Protein AF-A0A9P0CHC3-F1 (afdb_monomer_lite)

Radius of gyration: 29.66 Å; chains: 1; bounding box: 57×88×64 Å

Structure (mmCIF, N/CA/C/O backbone):
data_AF-A0A9P0CHC3-F1
#
_entry.id   AF-A0A9P0CHC3-F1
#
loop_
_atom_site.group_PDB
_atom_site.id
_atom_site.type_symbol
_atom_site.label_atom_id
_atom_site.label_alt_id
_atom_site.label_comp_id
_atom_site.label_asym_id
_atom_site.label_entity_id
_atom_site.label_seq_id
_atom_site.pdbx_PDB_ins_code
_atom_site.Cartn_x
_atom_site.Cartn_y
_atom_site.Cartn_z
_atom_site.occupancy
_atom_site.B_iso_or_equiv
_atom_site.auth_seq_id
_atom_site.auth_comp_id
_atom_site.auth_asym_id
_atom_site.auth_atom_id
_atom_site.pdbx_PDB_model_num
ATOM 1 N N . MET A 1 1 ? 9.593 -55.428 -30.257 1.00 38.91 1 MET A N 1
ATOM 2 C CA . MET A 1 1 ? 9.888 -54.426 -29.203 1.00 38.91 1 MET A CA 1
ATOM 3 C C . MET A 1 1 ? 10.880 -53.486 -29.841 1.00 38.91 1 MET A C 1
ATOM 5 O O . MET A 1 1 ? 12.083 -53.678 -29.731 1.00 38.91 1 MET A O 1
ATOM 9 N N . ASP A 1 2 ? 10.348 -52.564 -30.626 1.00 42.31 2 ASP A N 1
ATOM 10 C CA . ASP A 1 2 ? 11.097 -51.774 -31.590 1.00 42.31 2 ASP A CA 1
ATOM 11 C C . ASP A 1 2 ? 11.361 -50.412 -30.954 1.00 42.31 2 ASP A C 1
ATOM 13 O O . ASP A 1 2 ? 10.436 -49.653 -30.665 1.00 42.31 2 ASP A O 1
ATOM 17 N N . GLN A 1 3 ? 12.627 -50.160 -30.623 1.00 47.81 3 GLN A N 1
ATOM 18 C CA . GLN A 1 3 ? 13.075 -48.907 -30.024 1.00 47.81 3 GLN A CA 1
ATOM 19 C C . GLN A 1 3 ? 13.182 -47.829 -31.112 1.00 47.81 3 GLN A C 1
ATOM 21 O O . GLN A 1 3 ? 14.076 -47.860 -31.956 1.00 47.81 3 GLN A O 1
ATOM 26 N N . ASP A 1 4 ? 12.259 -46.871 -31.059 1.00 53.34 4 ASP A N 1
ATOM 27 C CA . ASP A 1 4 ? 12.205 -45.648 -31.864 1.00 53.34 4 ASP A CA 1
ATOM 28 C C . ASP A 1 4 ? 13.427 -44.760 -31.534 1.00 53.34 4 ASP A C 1
ATOM 30 O O . ASP A 1 4 ? 13.441 -44.007 -30.559 1.00 53.34 4 ASP A O 1
ATOM 34 N N . ASN A 1 5 ? 14.499 -44.883 -32.321 1.00 58.50 5 ASN A N 1
ATOM 35 C CA . ASN A 1 5 ? 15.692 -44.041 -32.232 1.00 58.50 5 ASN A CA 1
ATOM 36 C C . ASN A 1 5 ? 15.496 -42.804 -33.125 1.00 58.50 5 ASN A C 1
ATOM 38 O O . ASN A 1 5 ? 15.915 -42.777 -34.281 1.00 58.50 5 ASN A O 1
ATOM 42 N N . LYS A 1 6 ? 14.792 -41.788 -32.610 1.00 61.16 6 LYS A N 1
ATOM 43 C CA . LYS A 1 6 ? 14.721 -40.468 -33.253 1.00 61.16 6 LYS A CA 1
ATOM 44 C C . LYS A 1 6 ? 15.921 -39.622 -32.812 1.00 61.16 6 LYS A C 1
ATOM 46 O O . LYS A 1 6 ? 16.021 -39.325 -31.619 1.00 61.16 6 LYS A O 1
ATOM 51 N N . PRO A 1 7 ? 16.804 -39.175 -33.725 1.00 61.28 7 PRO A N 1
ATOM 52 C CA . PRO A 1 7 ? 17.787 -38.158 -33.383 1.00 61.28 7 PRO A CA 1
ATOM 53 C C . PRO A 1 7 ? 17.050 -36.876 -32.977 1.00 61.28 7 PRO A C 1
ATOM 55 O O . PRO A 1 7 ? 16.178 -36.389 -33.698 1.00 61.28 7 PRO A O 1
ATOM 58 N N . LYS A 1 8 ? 17.382 -36.349 -31.792 1.00 60.72 8 LYS A N 1
ATOM 59 C CA . LYS A 1 8 ? 16.954 -35.021 -31.340 1.00 60.72 8 LYS A CA 1
ATOM 60 C C . LYS A 1 8 ? 17.423 -34.002 -32.374 1.00 60.72 8 LYS A C 1
ATOM 62 O O . LYS A 1 8 ? 18.615 -33.739 -32.490 1.00 60.72 8 LYS A O 1
ATOM 67 N N . VAL A 1 9 ? 16.479 -33.465 -33.135 1.00 59.50 9 VAL A N 1
ATOM 68 C CA . VAL A 1 9 ? 16.714 -32.335 -34.027 1.00 59.50 9 VAL A CA 1
ATOM 69 C C . VAL A 1 9 ? 16.724 -31.106 -33.127 1.00 59.50 9 VAL A C 1
ATOM 71 O O . VAL A 1 9 ? 15.673 -30.542 -32.834 1.00 59.50 9 VAL A O 1
ATOM 74 N N . ASP A 1 10 ? 17.893 -30.764 -32.586 1.00 63.22 10 ASP A N 1
ATOM 75 C CA . ASP A 1 10 ? 18.065 -29.459 -31.953 1.00 63.22 10 ASP A CA 1
ATOM 76 C C . ASP A 1 10 ? 17.808 -28.422 -33.058 1.00 63.22 10 ASP A C 1
ATOM 78 O O . ASP A 1 10 ? 18.451 -28.496 -34.114 1.00 63.22 10 ASP A O 1
ATOM 82 N N . PRO A 1 11 ? 16.812 -27.527 -32.920 1.00 61.19 11 PRO A N 1
ATOM 83 C CA . PRO A 1 11 ? 16.591 -26.496 -33.917 1.00 61.19 11 PRO A CA 1
ATOM 84 C C . PRO A 1 11 ? 17.889 -25.695 -33.983 1.00 61.19 11 PRO A C 1
ATOM 86 O O . PRO A 1 11 ? 18.299 -25.139 -32.969 1.00 61.19 11 PRO A O 1
ATOM 89 N N . GLY A 1 12 ? 18.550 -25.687 -35.147 1.00 62.81 12 GLY A N 1
ATOM 90 C CA . GLY A 1 12 ? 19.871 -25.088 -35.422 1.00 62.81 12 GLY A CA 1
ATOM 91 C C . GLY A 1 12 ? 19.943 -23.562 -35.265 1.00 62.81 12 GLY A C 1
ATOM 92 O O . GLY A 1 12 ? 20.565 -22.871 -36.059 1.00 62.81 12 GLY A O 1
ATOM 93 N N . TRP A 1 13 ? 19.263 -23.038 -34.254 1.00 68.94 13 TRP A N 1
ATOM 94 C CA . TRP A 1 13 ? 19.210 -21.667 -33.780 1.00 68.94 13 TRP A CA 1
ATOM 95 C C . TRP A 1 13 ? 20.357 -21.323 -32.825 1.00 68.94 13 TRP A C 1
ATOM 97 O O . TRP A 1 13 ? 20.554 -20.149 -32.530 1.00 68.94 13 TRP A O 1
ATOM 107 N N . ASN A 1 14 ? 21.103 -22.321 -32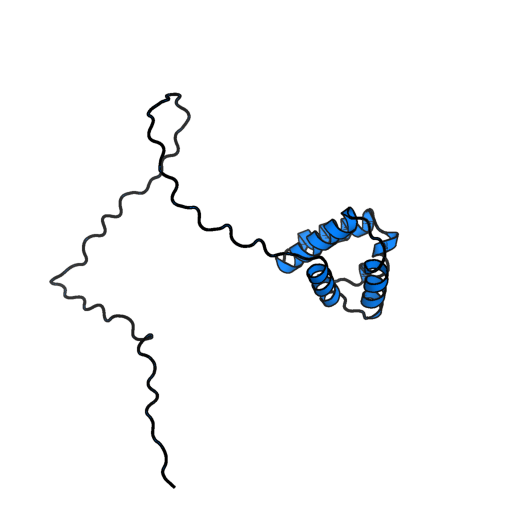.338 1.00 69.38 14 ASN A N 1
ATOM 108 C CA . ASN A 1 14 ? 22.243 -22.113 -31.443 1.00 69.38 14 ASN A CA 1
ATOM 109 C C . ASN A 1 14 ? 23.609 -22.218 -32.142 1.00 69.38 14 ASN A C 1
ATOM 111 O O . ASN A 1 14 ? 24.632 -22.170 -31.465 1.00 69.38 14 ASN A O 1
ATOM 115 N N . ASP A 1 15 ? 23.646 -22.358 -33.471 1.00 73.69 15 ASP A N 1
ATOM 116 C CA . ASP A 1 15 ? 24.908 -22.267 -34.206 1.00 73.69 15 ASP A CA 1
ATOM 117 C C . ASP A 1 15 ? 25.184 -20.797 -34.551 1.00 73.69 15 ASP A C 1
ATOM 119 O O . ASP A 1 15 ? 24.459 -20.202 -35.359 1.00 73.69 15 ASP A O 1
ATOM 123 N N . PRO A 1 16 ? 26.193 -20.157 -33.933 1.00 72.69 16 PRO A N 1
ATOM 124 C CA . PRO A 1 16 ? 26.559 -18.804 -34.304 1.00 72.69 16 PRO A CA 1
ATOM 125 C C . PRO A 1 16 ? 27.055 -18.791 -35.757 1.00 72.69 16 PRO A C 1
ATOM 127 O O . PRO A 1 16 ? 27.712 -19.736 -36.201 1.00 72.69 16 PRO A O 1
ATOM 130 N N . PRO A 1 17 ? 26.794 -17.712 -36.515 1.00 72.62 17 PRO A N 1
ATOM 131 C CA . PRO A 1 17 ? 27.280 -17.611 -37.881 1.00 72.62 17 PRO A CA 1
ATOM 132 C C . PRO A 1 17 ? 28.807 -17.730 -37.893 1.00 72.62 17 PRO A C 1
ATOM 134 O O . PRO A 1 17 ? 29.510 -16.926 -37.274 1.00 72.62 17 PRO A O 1
ATOM 137 N N . MET A 1 18 ? 29.325 -18.725 -38.617 1.00 68.25 18 MET A N 1
ATOM 138 C CA . MET A 1 18 ? 30.757 -18.855 -38.865 1.00 68.25 18 MET A CA 1
ATOM 139 C C . MET A 1 18 ? 31.231 -17.662 -39.703 1.00 68.25 18 MET A C 1
ATOM 141 O O . MET A 1 18 ? 31.104 -17.635 -40.927 1.00 68.25 18 MET A O 1
ATOM 145 N N . LEU A 1 19 ? 31.775 -16.650 -39.031 1.00 67.19 19 LEU A N 1
ATOM 146 C CA . LEU A 1 19 ? 32.471 -15.537 -39.665 1.00 67.19 19 LEU A CA 1
ATOM 147 C C . LEU A 1 19 ? 33.779 -16.058 -40.275 1.00 67.19 19 LEU A C 1
ATOM 149 O O . LEU A 1 19 ? 34.812 -16.132 -39.613 1.00 67.19 19 LEU A O 1
ATOM 153 N N . ASN A 1 20 ? 33.728 -16.425 -41.556 1.00 66.12 20 ASN A N 1
ATOM 154 C CA . ASN A 1 20 ? 34.916 -16.705 -42.353 1.00 66.12 20 ASN A CA 1
ATOM 155 C C . ASN A 1 20 ? 35.690 -15.401 -42.582 1.00 66.12 20 ASN A C 1
ATOM 157 O O . ASN A 1 20 ? 35.402 -14.638 -43.506 1.00 66.12 20 ASN A O 1
ATOM 161 N N . TYR A 1 21 ? 36.691 -15.144 -41.743 1.00 59.44 21 TYR A N 1
ATOM 162 C CA . TYR A 1 21 ? 37.656 -14.074 -41.964 1.00 59.44 21 TYR A CA 1
ATOM 163 C C . TYR A 1 21 ? 38.612 -14.483 -43.088 1.00 59.44 21 TYR A C 1
ATOM 165 O O . TYR A 1 21 ? 39.652 -15.092 -42.851 1.00 59.44 21 TYR A O 1
ATOM 173 N N . ASN A 1 22 ? 38.262 -14.154 -44.333 1.00 63.44 22 ASN A N 1
ATOM 174 C CA . ASN A 1 22 ? 39.231 -14.169 -45.421 1.00 63.44 22 ASN A CA 1
ATOM 175 C C . ASN A 1 22 ? 40.097 -12.897 -45.299 1.00 63.44 22 ASN A C 1
ATOM 177 O O . ASN A 1 22 ? 39.551 -11.798 -45.421 1.00 63.44 22 ASN A O 1
ATOM 181 N N . PRO A 1 23 ? 41.425 -12.992 -45.089 1.00 59.91 23 PRO A N 1
ATOM 182 C CA . PRO A 1 23 ? 42.302 -11.819 -44.999 1.00 59.91 23 PRO A CA 1
ATOM 183 C C . PRO A 1 23 ? 42.306 -10.968 -46.280 1.00 59.91 23 PRO A C 1
ATOM 185 O O . PRO A 1 23 ? 42.746 -9.822 -46.255 1.00 59.91 23 PRO A O 1
ATOM 188 N N . SER A 1 24 ? 41.790 -11.504 -47.392 1.00 65.00 24 SER A N 1
ATOM 189 C CA . SER A 1 24 ? 41.622 -10.790 -48.658 1.00 65.00 24 SER A CA 1
ATOM 190 C C . SER A 1 24 ? 40.380 -9.879 -48.706 1.00 65.00 24 SER A C 1
ATOM 192 O O . SER A 1 24 ? 40.290 -9.036 -49.593 1.00 65.00 24 SER A O 1
ATOM 194 N N . ASN A 1 25 ? 39.442 -9.993 -47.754 1.00 63.31 25 ASN A N 1
ATOM 195 C CA . ASN A 1 25 ? 38.260 -9.129 -47.665 1.00 63.31 25 ASN A CA 1
ATOM 196 C C . ASN A 1 25 ? 38.140 -8.521 -46.254 1.00 63.31 25 ASN A C 1
ATOM 198 O O . ASN A 1 25 ? 37.374 -9.021 -45.425 1.00 63.31 25 ASN A O 1
ATOM 202 N N . PRO A 1 26 ? 38.936 -7.484 -45.934 1.00 63.59 26 PRO A N 1
ATOM 203 C CA . PRO A 1 26 ? 38.860 -6.833 -44.635 1.00 63.59 26 PRO A CA 1
ATOM 204 C C . PRO A 1 26 ? 37.454 -6.247 -44.415 1.00 63.59 26 PRO A C 1
ATOM 206 O O . PRO A 1 26 ? 36.860 -5.721 -45.360 1.00 63.59 26 PRO A O 1
ATOM 209 N N . PRO A 1 27 ? 36.916 -6.290 -43.179 1.00 60.94 27 PRO A N 1
ATOM 210 C CA . PRO A 1 27 ? 35.616 -5.708 -42.874 1.00 60.94 27 PRO A CA 1
ATOM 211 C C . PRO A 1 27 ? 35.555 -4.247 -43.342 1.00 60.94 27 PRO A C 1
ATOM 213 O O . PRO A 1 27 ? 36.532 -3.512 -43.138 1.00 60.94 27 PRO A O 1
ATOM 216 N N . PRO A 1 28 ? 34.434 -3.790 -43.938 1.00 65.56 28 PRO A N 1
ATOM 217 C CA . PRO A 1 28 ? 34.274 -2.393 -44.308 1.00 65.56 28 PRO A CA 1
ATOM 218 C C . PRO A 1 28 ? 34.552 -1.537 -43.075 1.00 65.56 28 PRO A C 1
ATOM 220 O O . PRO A 1 28 ? 33.921 -1.733 -42.035 1.00 65.56 28 PRO A O 1
ATOM 223 N N . LYS A 1 29 ? 35.527 -0.623 -43.166 1.00 61.66 29 LYS A N 1
ATOM 224 C CA . LYS A 1 29 ? 35.859 0.302 -42.077 1.00 61.66 29 LYS A CA 1
ATOM 225 C C . LYS A 1 29 ? 34.576 1.015 -41.671 1.00 61.66 29 LYS A C 1
ATOM 227 O O . LYS A 1 29 ? 34.097 1.883 -42.398 1.00 61.66 29 LYS A O 1
ATOM 232 N N . SER A 1 30 ? 34.019 0.610 -40.532 1.00 61.00 30 SER A N 1
ATOM 233 C CA . SER A 1 30 ? 32.840 1.225 -39.942 1.00 61.00 30 SER A CA 1
ATOM 234 C C . SER A 1 30 ? 33.143 2.708 -39.788 1.00 61.00 30 SER A C 1
ATOM 236 O O . SER A 1 30 ? 33.965 3.110 -38.961 1.00 61.00 30 SER A O 1
ATOM 238 N N . ARG A 1 31 ? 32.546 3.530 -40.658 1.00 63.69 31 ARG A N 1
ATOM 239 C CA . ARG A 1 31 ? 32.607 4.985 -40.572 1.00 63.69 31 ARG A CA 1
ATOM 240 C C . ARG A 1 31 ? 31.705 5.368 -39.408 1.00 63.69 31 ARG A C 1
ATOM 242 O O . ARG A 1 31 ? 30.569 5.789 -39.604 1.00 63.69 31 ARG A O 1
ATOM 249 N N . ILE A 1 32 ? 32.211 5.155 -38.194 1.00 64.25 32 ILE A N 1
ATOM 250 C CA . ILE A 1 32 ? 31.624 5.662 -36.962 1.00 64.25 32 ILE A CA 1
ATOM 251 C C . ILE A 1 32 ? 31.650 7.192 -37.112 1.00 64.25 32 ILE A C 1
ATOM 253 O O . ILE A 1 32 ? 32.673 7.860 -36.977 1.00 64.25 32 ILE A O 1
ATOM 257 N N . GLY A 1 33 ? 30.541 7.760 -37.581 1.00 63.72 33 GLY A N 1
ATOM 258 C CA . GLY A 1 33 ? 30.376 9.203 -37.623 1.00 63.72 33 GLY A CA 1
ATOM 259 C C . GLY A 1 33 ? 30.370 9.684 -36.181 1.00 63.72 33 GLY A C 1
ATOM 260 O O . GLY A 1 33 ? 29.553 9.209 -35.396 1.00 63.72 33 GLY A O 1
ATOM 261 N N . ASN A 1 34 ? 31.295 10.577 -35.824 1.00 58.78 34 ASN A N 1
ATOM 262 C CA . ASN A 1 34 ? 31.355 11.207 -34.507 1.00 58.78 34 ASN A CA 1
ATOM 263 C C . ASN A 1 34 ? 29.979 11.792 -34.141 1.00 58.78 34 ASN A C 1
ATOM 265 O O . ASN A 1 34 ? 29.647 12.907 -34.533 1.00 58.78 34 ASN A O 1
ATOM 269 N N . LYS A 1 35 ? 29.181 11.057 -33.358 1.00 64.94 35 LYS A N 1
ATOM 270 C CA . LYS A 1 35 ? 27.904 11.500 -32.780 1.00 64.94 35 LYS A CA 1
ATOM 271 C C . LYS A 1 35 ? 28.158 12.412 -31.575 1.00 64.94 35 LYS A C 1
ATOM 273 O O . LYS A 1 35 ? 27.606 12.203 -30.499 1.00 64.94 35 LYS A O 1
ATOM 278 N N . ARG A 1 36 ? 29.015 13.426 -31.728 1.00 64.44 36 ARG A N 1
ATOM 279 C CA . ARG A 1 36 ? 29.108 14.498 -30.731 1.00 64.44 36 ARG A CA 1
ATOM 280 C C . ARG A 1 36 ? 27.889 15.388 -30.936 1.00 64.44 36 ARG A C 1
ATOM 282 O O . ARG A 1 36 ? 27.898 16.298 -31.754 1.00 64.44 36 ARG A O 1
ATOM 289 N N . VAL A 1 37 ? 26.814 15.044 -30.239 1.00 62.34 37 VAL A N 1
ATOM 290 C CA . VAL A 1 37 ? 25.638 15.897 -30.080 1.00 62.34 37 VAL A CA 1
ATOM 291 C C . VAL A 1 37 ? 26.102 17.134 -29.310 1.00 62.34 37 VAL A C 1
ATOM 293 O O . VAL A 1 37 ? 26.447 17.035 -28.135 1.00 62.34 37 VAL A O 1
ATOM 296 N N . ALA A 1 38 ? 26.194 18.279 -29.985 1.00 66.56 38 ALA A N 1
ATOM 297 C CA . ALA A 1 38 ? 26.415 19.561 -29.327 1.00 66.56 38 ALA A CA 1
ATOM 298 C C . ALA A 1 38 ? 25.052 20.136 -28.923 1.00 66.56 38 ALA A C 1
ATOM 300 O O . ALA A 1 38 ? 24.174 20.305 -29.768 1.00 66.56 38 ALA A O 1
ATOM 301 N N . PHE A 1 39 ? 24.871 20.413 -27.633 1.00 57.06 39 PHE A N 1
ATOM 302 C CA . PHE A 1 39 ? 23.714 21.153 -27.136 1.00 57.06 39 PHE A CA 1
ATOM 303 C C . PHE A 1 39 ? 23.838 22.627 -27.560 1.00 57.06 39 PHE A C 1
ATOM 305 O O . PHE A 1 39 ? 24.919 23.202 -27.400 1.00 57.06 39 PHE A O 1
ATOM 312 N N . PRO A 1 40 ? 22.780 23.261 -28.091 1.00 61.84 40 PRO A N 1
ATOM 313 C CA . PRO A 1 40 ? 22.827 24.675 -28.435 1.00 61.84 40 PRO A CA 1
ATOM 314 C C . PRO A 1 40 ? 22.817 25.521 -27.154 1.00 61.84 40 PRO A C 1
ATOM 316 O O . PRO A 1 40 ? 21.856 25.498 -26.389 1.00 61.84 40 PRO A O 1
ATOM 319 N N . LEU A 1 41 ? 23.892 26.278 -26.924 1.00 54.66 41 LEU A N 1
ATOM 320 C CA . LEU A 1 41 ? 23.904 27.373 -25.956 1.00 54.66 41 LEU A CA 1
ATOM 321 C C . LEU A 1 41 ? 23.199 28.571 -26.603 1.00 54.66 41 LEU A C 1
ATOM 323 O O . LEU A 1 41 ? 23.685 29.116 -27.588 1.00 54.66 41 LEU A O 1
ATOM 327 N N . ASN A 1 42 ? 22.023 28.894 -26.066 1.00 55.16 42 ASN A N 1
ATOM 328 C CA . ASN A 1 42 ? 21.161 30.054 -26.306 1.00 55.16 42 ASN A CA 1
ATOM 329 C C . ASN A 1 42 ? 21.638 31.056 -27.377 1.00 55.16 42 ASN A C 1
ATOM 331 O O . ASN A 1 42 ? 22.418 31.963 -27.095 1.00 55.16 42 ASN A O 1
ATOM 335 N N . GLY A 1 43 ? 21.068 30.951 -28.578 1.00 51.34 43 GLY A N 1
ATOM 336 C CA . GLY A 1 43 ? 21.157 31.967 -29.624 1.00 51.34 43 GLY A CA 1
ATOM 337 C C . GLY A 1 43 ? 19.829 32.064 -30.366 1.00 51.34 43 GLY A C 1
ATOM 338 O O . GLY A 1 43 ? 19.464 31.167 -31.117 1.00 51.34 43 GLY A O 1
ATOM 339 N N . THR A 1 44 ? 19.087 33.136 -30.107 1.00 54.19 44 THR A N 1
ATOM 340 C CA . THR A 1 44 ? 17.796 33.478 -30.713 1.00 54.19 44 THR A CA 1
ATOM 341 C C . THR A 1 44 ? 17.903 33.633 -32.228 1.00 54.19 44 THR A C 1
ATOM 343 O O . THR A 1 44 ? 18.369 34.678 -32.666 1.00 54.19 44 THR A O 1
ATOM 346 N N . ILE A 1 45 ? 17.415 32.666 -33.018 1.00 47.12 45 ILE A N 1
ATOM 347 C CA . ILE A 1 45 ? 16.898 32.891 -34.383 1.00 47.12 45 ILE A CA 1
ATOM 348 C C . ILE A 1 45 ? 15.824 31.830 -34.702 1.00 47.12 45 ILE A C 1
ATOM 350 O O . ILE A 1 45 ? 16.111 30.637 -34.746 1.00 47.12 45 ILE A O 1
ATOM 354 N N . SER A 1 46 ? 14.602 32.287 -34.974 1.00 46.19 46 SER A N 1
ATOM 355 C CA . SER A 1 46 ? 13.543 31.566 -35.704 1.00 46.19 46 SER A CA 1
ATOM 356 C C . SER A 1 46 ? 13.184 32.398 -36.950 1.00 46.19 46 SER A C 1
ATOM 358 O O . SER A 1 46 ? 13.459 33.600 -36.919 1.00 46.19 46 SER A O 1
ATOM 360 N N . PRO A 1 47 ? 12.509 31.873 -37.999 1.00 51.66 47 PRO A N 1
ATOM 361 C CA . PRO A 1 47 ? 12.012 30.507 -38.199 1.00 51.66 47 PRO A CA 1
ATOM 362 C C . PRO A 1 47 ? 12.415 29.895 -39.565 1.00 51.66 47 PRO A C 1
ATOM 364 O O . PRO A 1 47 ? 12.296 30.532 -40.609 1.00 51.66 47 PRO A O 1
ATOM 367 N N . ALA A 1 48 ? 12.782 28.613 -39.594 1.00 47.16 48 ALA A N 1
ATOM 368 C CA . ALA A 1 48 ? 12.700 27.802 -40.810 1.00 47.16 48 ALA A CA 1
ATOM 369 C C . ALA A 1 48 ? 11.681 26.691 -40.554 1.00 47.16 48 ALA A C 1
ATOM 371 O O . ALA A 1 48 ? 11.892 25.803 -39.730 1.00 47.16 48 ALA A O 1
ATOM 372 N N . SER A 1 49 ? 10.536 26.817 -41.219 1.00 52.34 49 SER A N 1
ATOM 373 C CA . SER A 1 49 ? 9.420 25.883 -41.148 1.00 52.34 49 SER A CA 1
ATOM 374 C C . SER A 1 49 ? 9.807 24.576 -41.840 1.00 52.34 49 SER A C 1
ATOM 376 O O . SER A 1 49 ? 9.734 24.457 -43.059 1.00 52.34 49 SER A O 1
ATOM 378 N N . ALA A 1 50 ? 10.258 23.605 -41.059 1.00 51.75 50 ALA A N 1
ATOM 379 C CA . ALA A 1 50 ? 10.267 22.204 -41.443 1.00 51.75 50 ALA A CA 1
ATOM 380 C C . ALA A 1 50 ? 9.833 21.419 -40.209 1.00 51.75 50 ALA A C 1
ATOM 382 O O . ALA A 1 50 ? 10.640 21.063 -39.354 1.00 51.75 50 ALA A O 1
ATOM 383 N N . THR A 1 51 ? 8.521 21.237 -40.074 1.00 54.47 51 THR A N 1
ATOM 384 C CA . THR A 1 51 ? 7.939 20.302 -39.114 1.00 54.47 51 THR A CA 1
ATOM 385 C C . THR A 1 51 ? 8.497 18.907 -39.398 1.00 54.47 51 THR A C 1
ATOM 387 O O . THR A 1 51 ? 8.265 18.396 -40.495 1.00 54.47 51 THR A O 1
ATOM 390 N N . PRO A 1 52 ? 9.228 18.276 -38.465 1.00 54.25 52 PRO A N 1
ATOM 391 C CA . PRO A 1 52 ? 9.545 16.866 -38.598 1.00 54.25 52 PRO A CA 1
ATOM 392 C C . PRO A 1 52 ? 8.237 16.080 -38.453 1.00 54.25 52 PRO A C 1
ATOM 394 O O . PRO A 1 52 ? 7.519 16.256 -37.466 1.00 54.25 52 PRO A O 1
ATOM 397 N N . GLU A 1 53 ? 7.904 15.243 -39.438 1.00 57.47 53 GLU A N 1
ATOM 398 C CA . GLU A 1 53 ? 6.819 14.269 -39.307 1.00 57.47 53 GLU A CA 1
ATOM 399 C C . GLU A 1 53 ? 7.123 13.366 -38.107 1.00 57.47 53 GLU A C 1
ATOM 401 O O . GLU A 1 53 ? 8.070 12.576 -38.107 1.00 57.47 53 GLU A O 1
ATOM 406 N N . LEU A 1 54 ? 6.331 13.522 -37.047 1.00 58.66 54 LEU A N 1
ATOM 407 C CA . LEU A 1 54 ? 6.311 12.600 -35.925 1.00 58.66 54 LEU A CA 1
ATOM 408 C C . LEU A 1 54 ? 5.779 11.267 -36.454 1.00 58.66 54 LEU A C 1
ATOM 410 O O . LEU A 1 54 ? 4.592 11.130 -36.744 1.00 58.66 54 LEU A O 1
ATOM 414 N N . HIS A 1 55 ? 6.673 10.290 -36.583 1.00 65.56 55 HIS A N 1
ATOM 415 C CA . HIS A 1 55 ? 6.309 8.890 -36.768 1.00 65.56 55 HIS A CA 1
ATOM 416 C C . HIS A 1 55 ? 5.223 8.509 -35.746 1.00 65.56 55 HIS A C 1
ATOM 418 O O . HIS A 1 55 ? 5.279 9.004 -34.613 1.00 65.56 55 HIS A O 1
ATOM 424 N N . PRO A 1 56 ? 4.254 7.641 -36.098 1.00 62.72 56 PRO A N 1
ATOM 425 C CA . PRO A 1 56 ? 3.199 7.242 -35.179 1.00 62.72 56 PRO A CA 1
ATOM 426 C C . PRO A 1 56 ? 3.839 6.693 -33.905 1.00 62.72 56 PRO A C 1
ATOM 428 O O . PRO A 1 56 ? 4.540 5.680 -33.914 1.00 62.72 56 PRO A O 1
ATOM 431 N N . SER A 1 57 ? 3.644 7.449 -32.826 1.00 63.84 57 SER A N 1
ATOM 432 C CA . SER A 1 57 ? 4.073 7.114 -31.479 1.00 63.84 57 SER A CA 1
ATOM 433 C C . SER A 1 57 ? 3.571 5.708 -31.172 1.00 63.84 57 SER A C 1
ATOM 435 O O . SER A 1 57 ? 2.376 5.434 -31.306 1.00 63.84 57 SER A O 1
ATOM 437 N N . ALA A 1 58 ? 4.490 4.800 -30.829 1.00 68.50 58 ALA A N 1
ATOM 438 C CA . ALA A 1 58 ? 4.111 3.496 -30.309 1.00 68.50 58 ALA A CA 1
ATOM 439 C C . ALA A 1 58 ? 3.086 3.708 -29.181 1.00 68.50 58 ALA A C 1
ATOM 441 O O . ALA A 1 58 ? 3.261 4.646 -28.394 1.00 68.50 58 ALA A O 1
ATOM 442 N N . PRO A 1 59 ? 2.017 2.894 -29.108 1.00 75.44 59 PRO A N 1
ATOM 443 C CA . PRO A 1 59 ? 1.020 3.053 -28.065 1.00 75.44 59 PRO A CA 1
ATOM 444 C C . PRO A 1 59 ? 1.731 3.070 -26.706 1.00 75.44 59 PRO A C 1
ATOM 446 O O . PRO A 1 59 ? 2.638 2.254 -26.494 1.00 75.44 59 PRO A O 1
ATOM 449 N N . PRO A 1 60 ? 1.385 4.018 -25.816 1.00 70.25 60 PRO A N 1
ATOM 450 C CA . PRO A 1 60 ? 1.996 4.086 -24.502 1.00 70.25 60 PRO A CA 1
ATOM 451 C C . PRO A 1 60 ? 1.864 2.715 -23.846 1.00 70.25 60 PRO A C 1
ATOM 453 O O . PRO A 1 60 ? 0.794 2.101 -23.884 1.00 70.25 60 PRO A O 1
ATOM 456 N N . LEU A 1 61 ? 2.975 2.218 -23.298 1.00 63.00 61 LEU A N 1
ATOM 457 C CA . LEU A 1 61 ? 2.975 0.961 -22.562 1.00 63.00 61 LEU A CA 1
ATOM 458 C C . LEU A 1 61 ? 1.862 1.025 -21.507 1.00 63.00 61 LEU A C 1
ATOM 460 O O . LEU A 1 61 ? 1.743 2.059 -20.838 1.00 63.00 61 LEU A O 1
ATOM 464 N N . PRO A 1 62 ? 1.045 -0.034 -21.362 1.00 61.28 62 PRO A N 1
ATOM 465 C CA . PRO A 1 62 ? 0.020 -0.063 -20.336 1.00 61.28 62 PRO A CA 1
ATOM 466 C C . PRO A 1 62 ? 0.703 0.170 -18.992 1.00 61.28 62 PRO A C 1
ATOM 468 O O . PRO A 1 62 ? 1.612 -0.566 -18.600 1.00 61.28 62 PRO A O 1
ATOM 471 N N . VAL A 1 63 ? 0.304 1.250 -18.323 1.00 62.06 63 VAL A N 1
ATOM 472 C CA . VAL A 1 63 ? 0.736 1.530 -16.957 1.00 62.06 63 VAL A CA 1
ATOM 473 C C . VAL A 1 63 ? 0.298 0.322 -16.129 1.00 62.06 63 VAL A C 1
ATOM 475 O O . VAL A 1 63 ? -0.868 -0.062 -16.246 1.00 62.06 63 VAL A O 1
ATOM 478 N N . PRO A 1 64 ? 1.190 -0.327 -15.359 1.00 59.53 64 PRO A N 1
ATOM 479 C CA . PRO A 1 64 ? 0.787 -1.444 -14.520 1.00 59.53 64 PRO A CA 1
ATOM 480 C C . PRO A 1 64 ? -0.333 -0.959 -13.604 1.00 59.53 64 PRO A C 1
ATOM 482 O O . PRO A 1 64 ? -0.136 -0.046 -12.800 1.00 59.53 64 PRO A O 1
ATOM 485 N N . ASP A 1 65 ? -1.519 -1.531 -13.792 1.00 59.97 65 ASP A N 1
ATOM 486 C CA . ASP A 1 65 ? -2.710 -1.153 -13.052 1.00 59.97 65 ASP A CA 1
ATOM 487 C C . ASP A 1 65 ? -2.540 -1.671 -11.624 1.00 59.97 65 ASP A C 1
ATOM 489 O O . ASP A 1 65 ? -2.823 -2.827 -11.301 1.00 59.97 65 ASP A O 1
ATOM 493 N N . PHE A 1 66 ? -1.959 -0.834 -10.763 1.00 64.88 66 PHE A N 1
ATOM 494 C CA . PHE A 1 66 ? -1.903 -1.093 -9.333 1.00 64.88 66 PHE A CA 1
ATOM 495 C C . PHE A 1 66 ? -3.315 -0.908 -8.789 1.00 64.88 66 PHE A C 1
ATOM 497 O O . PHE A 1 66 ? -3.668 0.140 -8.251 1.00 64.88 66 PHE A O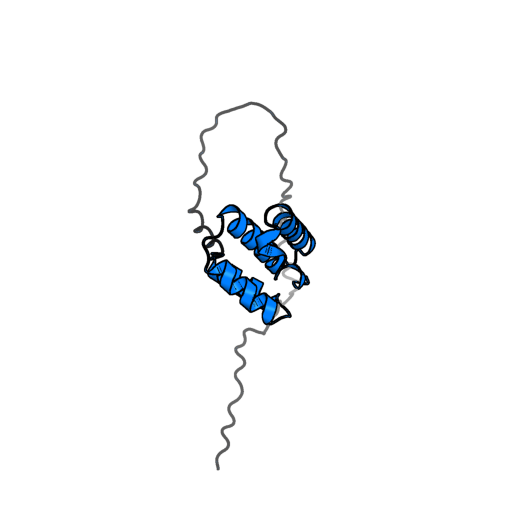 1
ATOM 504 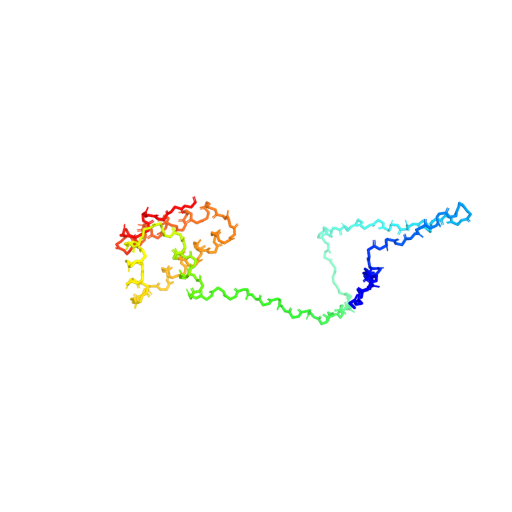N N . THR A 1 67 ? -4.154 -1.920 -8.977 1.00 73.38 67 THR A N 1
ATOM 505 C CA . THR A 1 67 ? -5.500 -1.943 -8.421 1.00 73.38 67 THR A CA 1
ATOM 506 C C . THR A 1 67 ? -5.431 -2.046 -6.895 1.00 73.38 67 THR A C 1
ATOM 508 O O . THR A 1 67 ? -4.431 -2.471 -6.300 1.00 73.38 67 THR A O 1
ATOM 511 N N . ASN A 1 68 ? -6.507 -1.630 -6.226 1.00 73.50 68 ASN A N 1
ATOM 512 C CA . ASN A 1 68 ? -6.597 -1.739 -4.768 1.00 73.50 68 ASN A CA 1
ATOM 513 C C . ASN A 1 68 ? -6.487 -3.203 -4.307 1.00 73.50 68 ASN A C 1
ATOM 515 O O . ASN A 1 68 ? -5.835 -3.469 -3.300 1.00 73.50 68 ASN A O 1
ATOM 519 N N . GLU A 1 69 ? -7.007 -4.151 -5.089 1.00 80.62 69 GLU A N 1
ATOM 520 C CA . GLU A 1 69 ? -6.877 -5.588 -4.815 1.00 80.62 69 GLU A CA 1
ATOM 521 C C . GLU A 1 69 ? -5.419 -6.059 -4.859 1.00 80.62 69 GLU A C 1
ATOM 523 O O . GLU A 1 69 ? -4.959 -6.731 -3.938 1.00 80.62 69 GLU A O 1
ATOM 528 N N . HIS A 1 70 ? -4.632 -5.619 -5.847 1.00 81.75 70 HIS A N 1
ATOM 529 C CA . HIS A 1 70 ? -3.205 -5.949 -5.870 1.00 81.75 70 HIS A CA 1
ATOM 530 C C . HIS A 1 70 ? -2.450 -5.363 -4.680 1.00 81.75 70 HIS A C 1
ATOM 532 O O . HIS A 1 70 ? -1.517 -5.982 -4.171 1.00 81.75 70 HIS A O 1
ATOM 538 N N . THR A 1 71 ? -2.841 -4.177 -4.217 1.00 82.25 71 THR A N 1
ATOM 539 C CA . THR A 1 71 ? -2.235 -3.565 -3.026 1.00 82.25 71 THR A CA 1
ATOM 540 C C . THR A 1 71 ? -2.511 -4.423 -1.793 1.00 82.25 71 THR A C 1
ATOM 542 O O . THR A 1 71 ? -1.594 -4.724 -1.030 1.00 82.25 71 THR A O 1
ATOM 545 N N . LYS A 1 72 ? -3.759 -4.873 -1.643 1.00 85.88 72 LYS A N 1
ATOM 546 C CA . LYS A 1 72 ? -4.207 -5.741 -0.558 1.00 85.88 72 LYS A CA 1
ATOM 547 C C . LYS A 1 72 ? -3.418 -7.054 -0.518 1.00 85.88 72 LYS A C 1
ATOM 549 O O . LYS A 1 72 ? -2.811 -7.355 0.505 1.00 85.88 72 LYS A O 1
ATOM 554 N N . GLU A 1 73 ? -3.319 -7.768 -1.641 1.00 85.69 73 GLU A N 1
ATOM 555 C CA . GLU A 1 73 ? -2.569 -9.031 -1.726 1.00 85.69 73 GLU A CA 1
ATOM 556 C C . GLU A 1 73 ? -1.081 -8.873 -1.381 1.00 85.69 73 GLU A C 1
ATOM 558 O O . GLU A 1 73 ? -0.483 -9.737 -0.732 1.00 85.69 73 GLU A O 1
ATOM 563 N N . HIS A 1 74 ? -0.447 -7.782 -1.825 1.00 84.69 74 HIS A N 1
ATOM 564 C CA . HIS A 1 74 ? 0.958 -7.532 -1.504 1.00 84.69 74 HIS A CA 1
ATOM 565 C C . HIS A 1 74 ? 1.146 -7.266 -0.015 1.00 84.69 74 HIS A C 1
ATOM 567 O O . HIS A 1 74 ? 2.068 -7.816 0.581 1.00 84.69 74 HIS A O 1
ATOM 573 N N . LEU A 1 75 ? 0.264 -6.471 0.595 1.00 84.19 75 LEU A N 1
ATOM 574 C CA . LEU A 1 75 ? 0.313 -6.200 2.028 1.00 84.19 75 LEU A CA 1
ATOM 575 C C . LEU A 1 75 ? 0.057 -7.463 2.853 1.00 84.19 75 LEU A C 1
ATOM 577 O O . LEU A 1 75 ? 0.773 -7.713 3.822 1.00 84.19 75 LEU A O 1
ATOM 581 N N . GLU A 1 76 ? -0.883 -8.307 2.425 1.00 85.50 76 GLU A N 1
ATOM 582 C CA . GLU A 1 76 ? -1.178 -9.590 3.066 1.00 85.50 76 GLU A CA 1
ATOM 583 C C . GLU A 1 76 ? 0.058 -10.483 3.204 1.00 85.50 76 GLU A C 1
ATOM 585 O O . GLU A 1 76 ? 0.294 -11.073 4.264 1.00 85.50 76 GLU A O 1
ATOM 590 N N . LYS A 1 77 ? 0.895 -10.524 2.160 1.00 85.00 77 LYS A N 1
ATOM 591 C CA . LYS A 1 77 ? 2.147 -11.296 2.148 1.00 85.00 77 LYS A CA 1
ATOM 592 C C . LYS A 1 77 ? 3.186 -10.772 3.141 1.00 85.00 77 LYS A C 1
ATOM 594 O O . LYS A 1 77 ? 4.010 -11.557 3.604 1.00 85.00 77 LYS A O 1
ATOM 599 N N . LEU A 1 78 ? 3.147 -9.487 3.491 1.00 83.12 78 LEU A N 1
ATOM 600 C CA . LEU A 1 78 ? 4.099 -8.876 4.427 1.00 83.12 78 LEU A CA 1
ATOM 601 C C . LEU A 1 78 ? 3.754 -9.160 5.889 1.00 83.12 78 LEU A C 1
ATOM 603 O O . LEU A 1 78 ? 4.628 -9.124 6.757 1.00 83.12 78 LEU A O 1
ATOM 607 N N . PHE A 1 79 ? 2.483 -9.432 6.190 1.00 85.25 79 PHE A N 1
ATOM 608 C CA . PHE A 1 79 ? 2.086 -9.752 7.552 1.00 85.25 79 PHE A CA 1
ATOM 609 C C . PHE A 1 79 ? 2.589 -11.141 7.928 1.00 85.25 79 PHE A C 1
ATOM 611 O O . PHE A 1 79 ? 2.189 -12.147 7.337 1.00 85.25 79 PHE A O 1
ATOM 618 N N . SER A 1 80 ? 3.426 -11.185 8.964 1.00 82.56 80 SER A N 1
ATOM 619 C CA . SER A 1 80 ? 3.915 -12.434 9.562 1.00 82.56 80 SER A CA 1
ATOM 620 C C . SER A 1 80 ? 2.906 -13.072 10.528 1.00 82.56 80 SER A C 1
ATOM 622 O O . SER A 1 80 ? 3.042 -14.240 10.868 1.00 82.56 80 SER A O 1
ATOM 624 N N . SER A 1 81 ? 1.912 -12.310 10.994 1.00 86.62 81 SER A N 1
ATOM 625 C CA . SER A 1 81 ? 0.937 -12.730 12.005 1.00 86.62 81 SER A CA 1
ATOM 626 C C . SER A 1 81 ? -0.475 -12.774 11.425 1.00 86.62 81 SER A C 1
ATOM 628 O O . SER A 1 81 ? -0.965 -11.780 10.882 1.00 86.62 81 SER A O 1
ATOM 630 N N . ASP A 1 82 ? -1.164 -13.904 11.604 1.00 85.94 82 ASP A N 1
ATOM 631 C CA . ASP A 1 82 ? -2.574 -14.083 11.233 1.00 85.94 82 ASP A CA 1
ATOM 632 C C . ASP A 1 82 ? -3.504 -13.079 11.924 1.00 85.94 82 ASP A C 1
ATOM 634 O O . ASP A 1 82 ? -4.510 -12.651 11.356 1.00 85.94 82 ASP A O 1
ATOM 638 N N . LYS A 1 83 ? -3.163 -12.658 13.149 1.00 86.81 83 LYS A N 1
ATOM 639 C CA . LYS A 1 83 ? -3.936 -11.648 13.883 1.00 86.81 83 LYS A CA 1
ATOM 640 C C . LYS A 1 83 ? -3.908 -10.303 13.155 1.00 86.81 83 LYS A C 1
ATOM 642 O O . LYS A 1 83 ? -4.941 -9.653 13.017 1.00 86.81 83 LYS A O 1
ATOM 647 N N . SER A 1 84 ? -2.740 -9.915 12.656 1.00 86.00 84 SER A N 1
ATOM 648 C CA . SER A 1 84 ? -2.517 -8.642 11.967 1.00 86.00 84 SER A CA 1
ATOM 649 C C . SER A 1 84 ? -3.169 -8.656 10.582 1.00 86.00 84 SER A C 1
ATOM 651 O O . SER A 1 84 ? -3.781 -7.662 10.203 1.00 86.00 84 SER A O 1
ATOM 653 N N . ARG A 1 85 ? -3.166 -9.810 9.893 1.00 87.44 85 ARG A N 1
ATOM 654 C CA . ARG A 1 85 ? -3.944 -10.029 8.658 1.00 87.44 85 ARG A CA 1
ATOM 655 C C . ARG A 1 85 ? -5.436 -9.807 8.883 1.00 87.44 85 ARG A C 1
ATOM 657 O O . ARG A 1 85 ? -6.042 -8.997 8.193 1.00 87.44 85 ARG A O 1
ATOM 664 N N . LYS A 1 86 ? -6.030 -10.472 9.879 1.00 88.00 86 LYS A N 1
ATOM 665 C CA . LYS A 1 86 ? -7.467 -10.335 10.183 1.00 88.00 86 LYS A CA 1
ATOM 666 C C . LYS A 1 86 ? -7.857 -8.899 10.538 1.00 88.00 86 LYS A C 1
ATOM 668 O O . LYS A 1 86 ? -8.862 -8.404 10.037 1.00 88.00 86 LYS A O 1
ATOM 673 N N . ASN A 1 87 ? -7.040 -8.222 11.347 1.00 87.12 87 ASN A N 1
ATOM 674 C CA . ASN A 1 87 ? -7.244 -6.812 11.682 1.00 87.12 87 ASN A CA 1
ATOM 675 C C . ASN A 1 87 ? -7.185 -5.917 10.436 1.00 87.12 87 ASN A C 1
ATOM 677 O O . ASN A 1 87 ? -8.021 -5.032 10.278 1.00 87.12 87 ASN A O 1
ATOM 681 N N . PHE A 1 88 ? -6.218 -6.158 9.545 1.00 88.56 88 PHE A N 1
ATOM 682 C CA . PHE A 1 88 ? -6.104 -5.432 8.286 1.00 88.56 88 PHE A CA 1
ATOM 683 C C . PHE A 1 88 ? -7.337 -5.638 7.399 1.00 88.56 88 PHE A C 1
ATOM 685 O O . PHE A 1 88 ? -7.900 -4.649 6.951 1.00 88.56 88 PHE A O 1
ATOM 692 N N . HIS A 1 89 ? -7.815 -6.874 7.216 1.00 87.69 89 HIS A N 1
ATOM 693 C CA . HIS A 1 89 ? -9.036 -7.154 6.446 1.00 87.69 89 HIS A CA 1
ATOM 694 C C . HIS A 1 89 ? -10.261 -6.417 6.988 1.00 87.69 89 HIS A C 1
ATOM 696 O O . HIS A 1 89 ? -10.970 -5.765 6.230 1.00 87.69 89 HIS A O 1
ATOM 702 N N . GLN A 1 90 ? -10.472 -6.457 8.306 1.00 88.25 90 GLN A N 1
ATOM 703 C CA . GLN A 1 90 ? -11.596 -5.770 8.943 1.00 88.25 90 GLN A CA 1
ATOM 704 C C . GLN A 1 90 ? -11.575 -4.257 8.676 1.00 88.25 90 GLN A C 1
ATOM 706 O O . GLN A 1 90 ? -12.617 -3.628 8.492 1.00 88.25 90 GLN A O 1
ATOM 711 N N . ILE A 1 91 ? -10.379 -3.670 8.657 1.00 86.88 91 ILE A N 1
ATOM 712 C CA . ILE A 1 91 ? -10.181 -2.248 8.386 1.00 86.88 91 ILE A CA 1
ATOM 713 C C . ILE A 1 91 ? -10.288 -1.956 6.884 1.00 86.88 91 ILE A C 1
ATOM 715 O O . ILE A 1 91 ? -10.821 -0.919 6.511 1.00 86.88 91 ILE A O 1
ATOM 719 N N . TRP A 1 92 ? -9.816 -2.860 6.028 1.00 85.25 92 TRP A N 1
ATOM 720 C CA . TRP A 1 92 ? -9.851 -2.721 4.573 1.00 85.25 92 TRP A CA 1
ATOM 721 C C . TRP A 1 92 ? -11.272 -2.757 4.007 1.00 85.25 92 TRP A C 1
ATOM 723 O O . TRP A 1 92 ? -11.571 -2.024 3.069 1.00 85.25 92 TRP A O 1
ATOM 733 N N . ASP A 1 93 ? -12.145 -3.566 4.609 1.00 85.25 93 ASP A N 1
ATOM 734 C CA . ASP A 1 93 ? -13.568 -3.637 4.260 1.00 85.25 93 ASP A CA 1
ATOM 735 C C . ASP A 1 93 ? -14.377 -2.458 4.844 1.00 85.25 93 ASP A C 1
ATOM 737 O O . ASP A 1 93 ? -15.549 -2.275 4.515 1.00 85.25 93 ASP A O 1
ATOM 741 N N . SER A 1 94 ? -13.760 -1.648 5.712 1.00 84.38 94 SER A N 1
ATOM 742 C CA . SER A 1 94 ? -14.356 -0.419 6.244 1.00 84.38 94 SER A CA 1
ATOM 743 C C . SER A 1 94 ? -14.129 0.769 5.302 1.00 84.38 94 SER A C 1
ATOM 745 O O . SER A 1 94 ? -13.235 0.763 4.454 1.00 84.38 94 SER A O 1
ATOM 747 N N . ASP A 1 95 ? -14.913 1.837 5.481 1.00 83.62 95 ASP A N 1
ATOM 748 C CA . ASP A 1 95 ? -14.728 3.067 4.708 1.00 83.62 95 ASP A CA 1
ATOM 749 C C . ASP A 1 95 ? -13.454 3.803 5.154 1.00 83.62 95 ASP A C 1
ATOM 751 O O . ASP A 1 95 ? -13.409 4.508 6.166 1.00 83.62 95 ASP A O 1
ATOM 755 N N . LEU A 1 96 ? -12.372 3.543 4.424 1.00 85.44 96 LEU A N 1
ATOM 756 C CA . LEU A 1 96 ? -11.059 4.126 4.656 1.00 85.44 96 LEU A CA 1
ATOM 757 C C . LEU A 1 96 ? -10.896 5.446 3.891 1.00 85.44 96 LEU A C 1
ATOM 759 O O . LEU A 1 96 ? -11.255 5.497 2.711 1.00 85.44 96 LEU A O 1
ATOM 763 N N . PRO A 1 97 ? -10.253 6.466 4.495 1.00 88.50 97 PRO A N 1
ATOM 764 C CA . PRO A 1 97 ? -9.929 7.708 3.802 1.00 88.50 97 PRO A CA 1
ATOM 765 C C . PRO A 1 97 ? -9.123 7.457 2.524 1.00 88.50 97 PRO A C 1
ATOM 767 O O . PRO A 1 97 ? -8.213 6.623 2.506 1.00 88.50 97 PRO A O 1
ATOM 770 N N . ASP A 1 98 ? -9.398 8.210 1.461 1.00 86.25 98 ASP A N 1
ATOM 771 C CA . ASP A 1 98 ? -8.677 8.046 0.193 1.00 86.25 98 ASP A CA 1
ATOM 772 C C . ASP A 1 98 ? -7.178 8.334 0.331 1.00 86.25 98 ASP A C 1
ATOM 774 O O . ASP A 1 98 ? -6.352 7.641 -0.266 1.00 86.25 98 ASP A O 1
ATOM 778 N N . GLU A 1 99 ? -6.807 9.293 1.183 1.00 87.12 99 GLU A N 1
ATOM 779 C CA . GLU A 1 99 ? -5.404 9.578 1.504 1.00 87.12 99 GLU A CA 1
ATOM 780 C C . GLU A 1 99 ? -4.711 8.373 2.149 1.00 87.12 99 GLU A C 1
ATOM 782 O O . GLU A 1 99 ? -3.583 8.037 1.792 1.00 87.12 99 GLU A O 1
ATOM 787 N N . PHE A 1 100 ? -5.417 7.646 3.017 1.00 88.19 100 PHE A N 1
ATOM 788 C CA . PHE A 1 100 ? -4.903 6.436 3.651 1.00 88.19 100 PHE A CA 1
ATOM 789 C C . PHE A 1 100 ? -4.662 5.318 2.633 1.00 88.19 100 PHE A C 1
ATOM 791 O O . PHE A 1 100 ? -3.589 4.710 2.608 1.00 88.19 100 PHE A O 1
ATOM 798 N N . LYS A 1 101 ? -5.644 5.069 1.754 1.00 86.69 101 LYS A N 1
ATOM 799 C CA . LYS A 1 101 ? -5.527 4.076 0.672 1.00 86.69 101 LYS A CA 1
ATOM 800 C C . LYS A 1 101 ? -4.373 4.426 -0.267 1.00 86.69 101 LYS A C 1
ATOM 802 O O . LYS A 1 101 ? -3.609 3.545 -0.660 1.00 86.69 101 LYS A O 1
ATOM 807 N N . LYS A 1 102 ? -4.207 5.714 -0.586 1.00 88.81 102 LYS A N 1
ATOM 808 C CA . LYS A 1 102 ? -3.108 6.216 -1.414 1.00 88.81 102 LYS A CA 1
ATOM 809 C C . LYS A 1 102 ? -1.749 5.969 -0.761 1.00 88.81 102 LYS A C 1
ATOM 811 O O . LYS A 1 102 ? -0.871 5.417 -1.419 1.00 88.81 102 LYS A O 1
ATOM 816 N N . SER A 1 103 ? -1.576 6.306 0.516 1.00 89.69 103 SER A N 1
ATOM 817 C CA . SER A 1 103 ? -0.310 6.074 1.224 1.00 89.69 103 SER A CA 1
ATOM 818 C C . SER A 1 103 ? 0.010 4.584 1.373 1.00 89.69 103 SER A C 1
ATOM 820 O O . SER A 1 103 ? 1.161 4.187 1.201 1.00 89.69 103 SER A O 1
ATOM 822 N N . LEU A 1 104 ? -0.997 3.728 1.585 1.00 88.88 104 LEU A N 1
ATOM 823 C CA . LEU A 1 104 ? -0.803 2.274 1.562 1.00 88.88 104 LEU A CA 1
ATOM 824 C C . LEU A 1 104 ? -0.383 1.751 0.189 1.00 88.88 104 LEU A C 1
ATOM 826 O O . LEU A 1 104 ? 0.501 0.898 0.109 1.00 88.88 104 LEU A O 1
ATOM 830 N N . ARG A 1 105 ? -0.971 2.280 -0.889 1.00 88.62 105 ARG A N 1
ATOM 831 C CA . ARG A 1 105 ? -0.570 1.939 -2.257 1.00 88.62 105 ARG A CA 1
ATOM 832 C C . ARG A 1 105 ? 0.878 2.346 -2.527 1.00 88.62 105 ARG A C 1
ATOM 834 O O . ARG A 1 105 ? 1.639 1.527 -3.030 1.00 88.62 105 ARG A O 1
ATOM 841 N N . LEU A 1 106 ? 1.275 3.560 -2.144 1.00 90.25 106 LEU A N 1
ATOM 842 C CA . LEU A 1 106 ? 2.654 4.042 -2.297 1.00 90.25 106 LEU A CA 1
ATOM 843 C C . LEU A 1 106 ? 3.648 3.196 -1.495 1.00 90.25 106 LEU A C 1
ATOM 845 O O . LEU A 1 106 ? 4.720 2.854 -1.996 1.00 90.25 106 LEU A O 1
ATOM 849 N N . MET A 1 107 ? 3.279 2.802 -0.274 1.00 89.69 107 MET A N 1
ATOM 850 C CA . MET A 1 107 ? 4.077 1.885 0.537 1.00 89.69 107 MET A CA 1
ATOM 851 C C . MET A 1 107 ? 4.248 0.530 -0.162 1.00 89.69 107 MET A C 1
ATOM 853 O O . MET A 1 107 ? 5.372 0.047 -0.285 1.00 89.69 107 MET A O 1
ATOM 857 N N . ALA A 1 108 ? 3.162 -0.067 -0.662 1.00 88.75 108 ALA A N 1
ATOM 858 C CA . ALA A 1 108 ? 3.217 -1.337 -1.385 1.00 88.75 108 ALA A CA 1
ATOM 859 C C . ALA A 1 108 ? 4.060 -1.231 -2.668 1.00 88.75 108 ALA A C 1
ATOM 861 O O . ALA A 1 108 ? 4.884 -2.101 -2.939 1.00 88.75 108 ALA A O 1
ATOM 862 N N . GLU A 1 109 ? 3.926 -0.140 -3.422 1.00 89.38 109 GLU A N 1
ATOM 863 C CA . GLU A 1 109 ? 4.719 0.118 -4.626 1.00 89.38 109 GLU A CA 1
ATOM 864 C C . GLU A 1 109 ? 6.219 0.244 -4.314 1.00 89.38 109 GLU A C 1
ATOM 866 O O . GLU A 1 109 ? 7.053 -0.328 -5.022 1.00 89.38 109 GLU A O 1
ATOM 871 N N . CYS A 1 110 ? 6.576 0.934 -3.225 1.00 90.19 110 CYS A N 1
ATOM 872 C CA . CYS A 1 110 ? 7.959 0.998 -2.754 1.00 90.19 110 CYS A CA 1
ATOM 873 C C . CYS A 1 110 ? 8.517 -0.400 -2.476 1.00 90.19 110 CYS A C 1
ATOM 875 O O . CYS A 1 110 ? 9.652 -0.688 -2.851 1.00 90.19 110 CYS A O 1
ATOM 877 N N . LEU A 1 111 ? 7.719 -1.287 -1.883 1.00 87.00 111 LEU A N 1
ATOM 878 C CA . LEU A 1 111 ? 8.142 -2.655 -1.584 1.00 87.00 111 LEU A CA 1
ATOM 879 C C . LEU A 1 111 ? 8.317 -3.501 -2.840 1.00 87.00 111 LEU A C 1
ATOM 881 O O . LEU A 1 111 ? 9.312 -4.214 -2.946 1.00 87.00 111 LEU A O 1
ATOM 885 N N . VAL A 1 112 ? 7.426 -3.366 -3.824 1.00 86.62 112 VAL A N 1
ATOM 886 C CA . VAL A 1 112 ? 7.581 -4.037 -5.126 1.00 86.62 112 VAL A CA 1
ATOM 887 C C . VAL A 1 112 ? 8.850 -3.571 -5.842 1.00 86.62 112 VAL A C 1
ATOM 889 O O . VAL A 1 112 ? 9.555 -4.376 -6.446 1.00 86.62 112 VAL A O 1
ATOM 892 N N . LYS A 1 113 ? 9.205 -2.289 -5.711 1.00 88.19 113 LYS A N 1
ATOM 893 C CA . LYS A 1 113 ? 10.456 -1.720 -6.238 1.00 88.19 113 LYS A CA 1
ATOM 894 C C . LYS A 1 113 ? 11.687 -2.012 -5.364 1.00 88.19 113 LYS A C 1
ATOM 896 O O . LYS A 1 113 ? 12.758 -1.478 -5.640 1.00 88.19 113 LYS A O 1
ATOM 901 N N . ASN A 1 114 ? 11.551 -2.828 -4.313 1.00 87.44 114 ASN A N 1
ATOM 902 C CA . ASN A 1 114 ? 12.590 -3.125 -3.319 1.00 87.44 114 ASN A CA 1
ATOM 903 C C . ASN A 1 114 ? 13.174 -1.867 -2.628 1.00 87.44 114 ASN A C 1
ATOM 905 O O . ASN A 1 114 ? 14.291 -1.873 -2.111 1.00 87.44 114 ASN A O 1
ATOM 909 N N . ASN A 1 11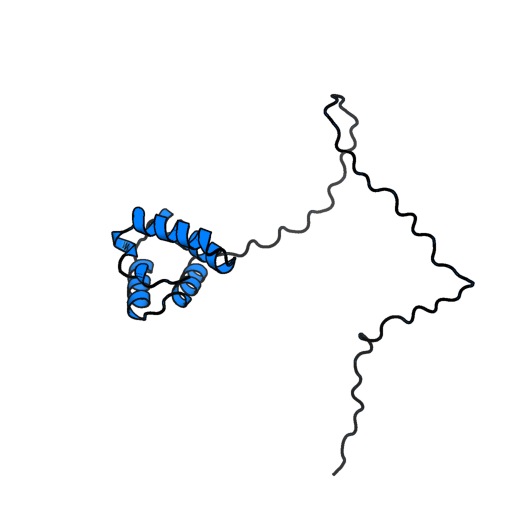5 ? 12.412 -0.771 -2.601 1.00 90.50 115 ASN A N 1
ATOM 910 C CA . ASN A 1 115 ? 12.753 0.475 -1.927 1.00 90.50 115 ASN A CA 1
ATOM 911 C C . ASN A 1 115 ? 12.265 0.441 -0.470 1.00 90.50 115 ASN A C 1
ATOM 913 O O . ASN A 1 115 ? 11.215 0.989 -0.125 1.00 90.50 115 ASN A O 1
ATOM 917 N N . ARG A 1 116 ? 13.055 -0.196 0.399 1.00 90.06 116 ARG A N 1
ATOM 918 C CA . ARG A 1 116 ? 12.731 -0.334 1.830 1.00 90.06 116 ARG A CA 1
ATOM 919 C C . ARG A 1 116 ? 12.655 1.004 2.565 1.00 90.06 116 ARG A C 1
ATOM 921 O O . ARG A 1 116 ? 11.816 1.164 3.443 1.00 90.06 116 ARG A O 1
ATOM 928 N N . LEU A 1 117 ? 13.496 1.970 2.190 1.00 91.50 117 LEU A N 1
ATOM 929 C CA . LEU A 1 117 ? 13.504 3.293 2.815 1.00 91.50 117 LEU A CA 1
ATOM 930 C C . LEU A 1 117 ? 12.207 4.053 2.511 1.00 91.50 117 LEU A C 1
ATOM 932 O O . LEU A 1 117 ? 11.596 4.604 3.420 1.00 91.50 117 LEU A O 1
ATOM 936 N N . GLY A 1 118 ? 11.757 4.033 1.251 1.00 90.94 118 GLY A N 1
ATOM 937 C CA . GLY A 1 118 ? 10.481 4.634 0.853 1.00 90.94 118 GLY A CA 1
ATOM 938 C C . GLY A 1 118 ? 9.286 3.979 1.545 1.00 90.94 118 GLY A C 1
ATOM 939 O O . GLY A 1 118 ? 8.394 4.671 2.031 1.00 90.94 118 GLY A O 1
ATOM 940 N N . ALA A 1 119 ? 9.304 2.650 1.669 1.00 90.31 119 ALA A N 1
ATOM 941 C CA . ALA A 1 119 ? 8.264 1.925 2.389 1.00 90.31 119 ALA A CA 1
ATOM 942 C C . ALA A 1 119 ? 8.219 2.293 3.882 1.00 90.31 119 ALA A C 1
ATOM 944 O O . ALA A 1 119 ? 7.136 2.501 4.425 1.00 90.31 119 ALA A O 1
ATOM 945 N N . GLU A 1 120 ? 9.375 2.435 4.538 1.00 90.44 120 GLU A N 1
ATOM 946 C CA . GLU A 1 120 ? 9.429 2.848 5.943 1.00 90.44 120 GLU A CA 1
ATOM 947 C C . GLU A 1 120 ? 8.958 4.296 6.131 1.00 90.44 120 GLU A C 1
ATOM 949 O O . GLU A 1 120 ? 8.220 4.568 7.073 1.00 90.44 120 GLU A O 1
ATOM 954 N N . ILE A 1 121 ? 9.287 5.214 5.215 1.00 92.62 121 ILE A N 1
ATOM 955 C CA . ILE A 1 121 ? 8.779 6.597 5.255 1.00 92.62 121 ILE A CA 1
ATOM 956 C C . ILE A 1 121 ? 7.246 6.606 5.222 1.00 92.62 121 ILE A C 1
ATOM 958 O O . ILE A 1 121 ? 6.619 7.201 6.099 1.00 92.62 121 ILE A O 1
ATOM 962 N N . HIS A 1 122 ? 6.636 5.892 4.272 1.00 91.25 122 HIS A N 1
ATOM 963 C CA . HIS A 1 122 ? 5.176 5.823 4.175 1.00 91.25 122 HIS A CA 1
ATOM 964 C C . HIS A 1 122 ? 4.536 5.071 5.348 1.00 91.25 122 HIS A C 1
ATOM 966 O O . HIS A 1 122 ? 3.453 5.437 5.800 1.00 91.25 122 HIS A O 1
ATOM 972 N N . LYS A 1 123 ? 5.209 4.059 5.908 1.00 90.12 123 LYS A N 1
ATOM 973 C CA . LYS A 1 123 ? 4.770 3.399 7.145 1.00 90.12 123 LYS A CA 1
ATOM 974 C C . LYS A 1 123 ? 4.747 4.371 8.324 1.00 90.12 123 LYS A C 1
ATOM 976 O O . LYS A 1 123 ? 3.776 4.381 9.079 1.00 90.12 123 LYS A O 1
ATOM 981 N N . GLN A 1 124 ? 5.791 5.180 8.494 1.00 89.88 124 GLN A N 1
ATOM 982 C CA . GLN A 1 124 ? 5.848 6.180 9.560 1.00 89.88 124 GLN A CA 1
ATOM 983 C C . GLN A 1 124 ? 4.779 7.258 9.366 1.00 89.88 124 GLN A C 1
ATOM 985 O O . GLN A 1 124 ? 4.096 7.608 10.321 1.00 89.88 124 GLN A O 1
ATOM 990 N N . GLU A 1 125 ? 4.566 7.719 8.135 1.00 90.81 125 GLU A N 1
ATOM 991 C CA . GLU A 1 125 ? 3.492 8.652 7.776 1.00 90.81 125 GLU A CA 1
ATOM 992 C C . GLU A 1 125 ? 2.098 8.097 8.126 1.00 90.81 125 GLU A C 1
ATOM 994 O O . GLU A 1 125 ? 1.282 8.768 8.757 1.00 90.81 125 GLU A O 1
ATOM 999 N N . LEU A 1 126 ? 1.837 6.826 7.813 1.00 90.12 126 LEU A N 1
ATOM 1000 C CA . LEU A 1 126 ? 0.595 6.151 8.197 1.00 90.12 126 LEU A CA 1
ATOM 1001 C C . LEU A 1 126 ? 0.441 6.044 9.723 1.00 90.12 126 LEU A C 1
ATOM 1003 O O . LEU A 1 126 ? -0.657 6.232 10.249 1.00 90.12 126 LEU A O 1
ATOM 1007 N N . LEU A 1 127 ? 1.529 5.778 10.451 1.00 89.31 127 LEU A N 1
ATOM 1008 C CA . LEU A 1 127 ? 1.522 5.699 11.915 1.00 89.31 127 LEU A CA 1
ATOM 1009 C C . LEU A 1 127 ? 1.379 7.063 12.599 1.00 89.31 127 LEU A C 1
ATOM 1011 O O . LEU A 1 127 ? 0.880 7.104 13.724 1.00 89.31 127 LEU A O 1
ATOM 1015 N N . THR A 1 128 ? 1.794 8.161 11.96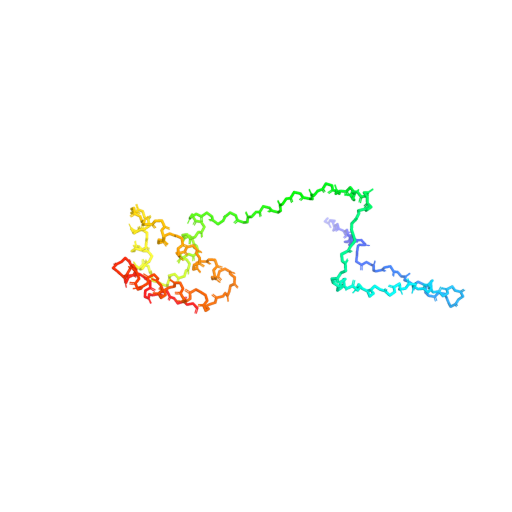6 1.00 88.50 128 THR A N 1
ATOM 1016 C CA . THR A 1 128 ? 1.640 9.514 12.520 1.00 88.50 128 THR A CA 1
ATOM 1017 C C . THR A 1 128 ? 0.250 10.073 12.242 1.00 88.50 128 THR A C 1
ATOM 1019 O O . THR A 1 128 ? -0.406 10.539 13.173 1.00 88.50 128 THR A O 1
ATOM 1022 N N . VAL A 1 129 ? -0.230 9.973 11.000 1.00 88.19 129 VAL A N 1
ATOM 1023 C CA . VAL A 1 129 ? -1.522 10.539 10.582 1.00 88.19 129 VAL A CA 1
ATOM 1024 C C . VAL A 1 129 ? -2.687 9.647 11.016 1.00 88.19 129 VAL A C 1
ATOM 1026 O O . VAL A 1 129 ? -3.668 10.119 11.591 1.00 88.19 129 VAL A O 1
ATOM 1029 N N . HIS A 1 130 ? -2.567 8.334 10.811 1.00 86.38 130 HIS A N 1
ATOM 1030 C CA . HIS A 1 130 ? -3.645 7.362 11.019 1.00 86.38 130 HIS A CA 1
ATOM 1031 C C . HIS A 1 130 ? -3.312 6.336 12.106 1.00 86.38 130 HIS A C 1
ATOM 1033 O O . HIS A 1 130 ? -3.697 5.165 12.026 1.00 86.38 130 HIS A O 1
ATOM 1039 N N . LYS A 1 131 ? -2.651 6.795 13.178 1.00 86.88 131 LYS A N 1
ATOM 1040 C CA . LYS A 1 131 ? -2.189 5.960 14.297 1.00 86.88 131 LYS A CA 1
ATOM 1041 C C . LYS A 1 131 ? -3.235 4.947 14.766 1.00 86.88 131 LYS A C 1
ATOM 1043 O O . LYS A 1 131 ? -2.960 3.754 14.797 1.00 86.88 131 LYS A O 1
ATOM 1048 N N . LYS A 1 132 ? -4.454 5.408 15.070 1.00 84.75 132 LYS A N 1
ATOM 1049 C CA . LYS A 1 132 ? -5.535 4.565 15.617 1.00 84.75 132 LYS A CA 1
ATOM 1050 C C . LYS A 1 132 ? -5.924 3.399 14.701 1.00 84.75 132 LYS A C 1
ATOM 1052 O O . LYS A 1 132 ? -6.335 2.359 15.202 1.00 84.75 132 LYS A O 1
ATOM 1057 N N . LEU A 1 133 ? -5.798 3.576 13.385 1.00 82.50 133 LEU A N 1
ATOM 1058 C CA . LEU A 1 133 ? -6.137 2.556 12.393 1.00 82.50 133 LEU A CA 1
ATOM 1059 C C . LEU A 1 133 ? -4.979 1.577 12.187 1.00 82.50 133 LEU A C 1
ATOM 1061 O O . LEU A 1 133 ? -5.206 0.381 12.058 1.00 82.50 133 LEU A O 1
ATOM 1065 N N . CYS A 1 134 ? -3.737 2.059 12.189 1.00 84.56 134 CYS A N 1
ATOM 1066 C CA . CYS A 1 134 ? -2.564 1.242 11.874 1.00 84.56 134 CYS A CA 1
ATOM 1067 C C . CYS A 1 134 ? -1.956 0.504 13.068 1.00 84.56 134 CYS A C 1
ATOM 1069 O O . CYS A 1 134 ? -1.317 -0.532 12.891 1.00 84.56 134 CYS A O 1
ATOM 1071 N N . GLU A 1 135 ? -2.125 1.015 14.287 1.00 81.88 135 GLU A N 1
ATOM 1072 C CA . GLU A 1 135 ? -1.354 0.572 15.452 1.00 81.88 135 GLU A CA 1
ATOM 1073 C C . GLU A 1 135 ? -1.523 -0.923 15.787 1.00 81.88 135 GLU A C 1
ATOM 1075 O O . GLU A 1 135 ? -0.602 -1.544 16.317 1.00 81.88 135 GLU A O 1
ATOM 1080 N N . ASN A 1 136 ? -2.667 -1.507 15.424 1.00 81.19 136 ASN A N 1
ATOM 1081 C CA . ASN A 1 136 ? -3.046 -2.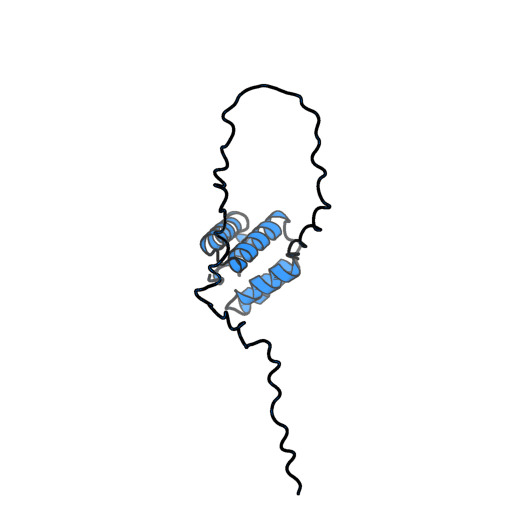882 15.759 1.00 81.19 136 ASN A CA 1
ATOM 1082 C C . ASN A 1 136 ? -2.559 -3.947 14.766 1.00 81.19 136 ASN A C 1
ATOM 1084 O O . ASN A 1 136 ? -2.731 -5.139 15.031 1.00 81.19 136 ASN A O 1
ATOM 1088 N N . TRP A 1 137 ? -2.016 -3.548 13.615 1.00 85.69 137 TRP A N 1
ATOM 1089 C CA . TRP A 1 137 ? -1.610 -4.490 12.565 1.00 85.69 137 TRP A CA 1
ATOM 1090 C C . TRP A 1 137 ? -0.310 -4.093 11.858 1.00 85.69 137 TRP A C 1
ATOM 1092 O O . TRP A 1 137 ? 0.477 -4.963 11.492 1.00 85.69 137 TRP A O 1
ATOM 1102 N N . LEU A 1 138 ? -0.029 -2.794 11.721 1.00 84.44 138 LEU A N 1
ATOM 1103 C CA . LEU A 1 138 ? 1.136 -2.287 10.990 1.00 84.44 138 LEU A CA 1
ATOM 1104 C C . LEU A 1 138 ? 2.452 -2.438 11.780 1.00 84.44 138 LEU A C 1
ATOM 1106 O O . LEU A 1 138 ? 3.532 -2.431 11.191 1.00 84.44 138 LEU A O 1
ATOM 1110 N N . LYS A 1 139 ? 2.382 -2.620 13.109 1.00 79.00 139 LYS A N 1
ATOM 1111 C CA . LYS A 1 139 ? 3.558 -2.876 13.967 1.00 79.00 139 LYS A CA 1
ATOM 1112 C C . LYS A 1 139 ? 4.268 -4.190 13.633 1.00 79.00 139 LYS A C 1
ATOM 1114 O O . LYS A 1 139 ? 5.484 -4.270 13.771 1.00 79.00 139 LYS A O 1
ATOM 1119 N N . ASP A 1 140 ? 3.519 -5.184 13.164 1.00 77.19 140 ASP A N 1
ATOM 1120 C CA . ASP A 1 140 ? 4.050 -6.515 12.858 1.00 77.19 140 ASP A CA 1
ATOM 1121 C C . ASP A 1 140 ? 4.607 -6.625 11.432 1.00 77.19 140 ASP A C 1
ATOM 1123 O O . ASP A 1 140 ? 5.155 -7.662 11.057 1.00 77.19 140 ASP A O 1
ATOM 1127 N N . VAL A 1 141 ? 4.484 -5.559 10.633 1.00 78.94 141 VAL A N 1
ATOM 1128 C CA . VAL A 1 141 ? 5.031 -5.497 9.276 1.00 78.94 141 VAL A CA 1
ATOM 1129 C C . VAL A 1 141 ? 6.528 -5.234 9.338 1.00 78.94 141 VAL A C 1
ATOM 1131 O O . VAL A 1 141 ? 6.975 -4.179 9.808 1.00 78.94 141 VAL A O 1
ATOM 1134 N N . LYS A 1 142 ? 7.294 -6.198 8.825 1.00 75.56 142 LYS A N 1
ATOM 1135 C CA . LYS A 1 142 ? 8.750 -6.131 8.676 1.00 75.56 142 LYS A CA 1
ATOM 1136 C C . LYS A 1 142 ? 9.105 -6.033 7.191 1.00 75.56 142 LYS A C 1
ATOM 1138 O O . LYS A 1 142 ? 8.469 -6.696 6.374 1.00 75.56 142 LYS A O 1
ATOM 1143 N N . PHE A 1 143 ? 10.106 -5.212 6.872 1.00 70.00 143 PHE A N 1
ATOM 1144 C CA . PHE A 1 143 ? 10.591 -4.949 5.513 1.00 70.00 143 PHE A CA 1
ATOM 1145 C C . PHE A 1 143 ? 12.005 -5.491 5.284 1.00 70.00 143 PHE A C 1
ATOM 1147 O O . PHE A 1 143 ? 12.841 -5.450 6.216 1.00 70.00 143 PHE A O 1
#

pLDDT: mean 74.23, std 13.99, range [38.91, 92.62]

Secondary structure (DSSP, 8-state):
-----------TTSS-------TTSPPP---------PPP----------------PPPPPPP----HHHHHHHHHHHB--HHHHHHHHHHHTS---HHHHHHHHHHHHHHHTT-HHHHHHHHHHHHHHSHHHHTTTGGGB--

Foldseek 3Di:
DDDPDDPPPPPCPPDDPPPPPDVVDPPDPPPPPPPPDDDDDDDDDDDDDDDDPDDPPDPPDPDPPLDLVVLLVLVLVQAPDPQLNVLVVVLSPDDDDPVLSVLSSQLSVCVVVVNVVSNVVSLVVCCVPVVVSCVRRSVRGDD

Organism: NCBI:txid3402493

Sequence (143 aa):
MDQDNKPKVDPGWNDPPMLNYNPSNPPPKSRIGNKRVAFPLNGTISPASATPELHPSAPPLPVPDFTNEHTKEHLEKLFSSDKSRKNFHQIWDSDLPDEFKKSLRLMAECLVKNNRLGAEIHKQELLTVHKKLCENWLKDVKF